Protein AF-A0A520HMV3-F1 (afdb_monomer)

Secondary structure (DSSP, 8-state):
---TTS--EEESS--GGGHHHHHHTT--EEE-TT--HHHHHHHHHHHTT--PPP-TT--

Solvent-accessible surface area (backbone atoms only — not comparable to full-atom values): 3958 Å² total; per-residue (Å²): 140,87,65,86,86,62,85,44,69,47,71,44,94,71,63,76,85,50,50,61,60,44,43,75,74,58,40,77,46,76,42,48,79,87,59,54,66,68,63,52,50,53,52,52,40,50,76,72,68,51,83,72,75,77,81,76,82,83,116

Nearest PDB structures (foldseek):
  8dpb-assembly1_D  TM=8.685E-01  e=8.562E-03  Methylorubrum extorquens AM1
  6oxc-assembly1_A  TM=7.778E-01  e=5.301E-03  Mycobacterium tuberculosis
  4r3u-assembly1_C  TM=9.253E-01  e=7.153E-02  Aquincola tertiaricarbonis
  6ww6-assembly1_A  TM=7.253E-01  e=4.066E+00  Enterococcus faecalis
  4kfc-assembly1_B  TM=7.332E-01  e=6.131E+00  Escherichia coli K-12

Radius of gyration: 13.7 Å; Cα contacts (8 Å, |Δi|>4): 41; chains: 1; bounding box: 40×21×32 Å

Foldseek 3Di:
DPPLLDAAAEEEDDDPVCVVVCVVVRHPYYYYPPRDPVVVVVSVCVVNVHDDPPPPVVD

Mean predicted aligned error: 5.9 Å

Structure (mmCIF, N/CA/C/O backbone):
data_AF-A0A520HMV3-F1
#
_entry.id   AF-A0A520HMV3-F1
#
loop_
_atom_site.group_PDB
_atom_site.id
_atom_site.type_symbol
_atom_site.label_atom_id
_atom_site.label_alt_id
_atom_site.label_comp_id
_atom_site.label_asym_id
_atom_site.label_entity_id
_atom_site.label_seq_id
_atom_site.pdbx_PDB_ins_code
_atom_site.Cartn_x
_atom_site.Cartn_y
_atom_site.Cartn_z
_atom_site.occupancy
_atom_site.B_iso_or_equiv
_atom_site.auth_seq_id
_atom_site.auth_comp_id
_atom_site.auth_asym_id
_atom_site.auth_atom_id
_atom_site.pdbx_PDB_model_num
ATOM 1 N N . ALA A 1 1 ? -17.175 6.253 -4.790 1.00 58.16 1 ALA A N 1
ATOM 2 C CA . ALA A 1 1 ? -16.895 4.951 -4.146 1.00 58.16 1 ALA A CA 1
ATOM 3 C C . ALA A 1 1 ? -17.440 3.836 -5.040 1.00 58.16 1 ALA A C 1
ATOM 5 O O . ALA A 1 1 ? -18.436 4.089 -5.705 1.00 58.16 1 ALA A O 1
ATOM 6 N N . GLY A 1 2 ? -16.787 2.667 -5.113 1.00 77.56 2 GLY A N 1
ATOM 7 C CA . GLY A 1 2 ? -17.268 1.516 -5.909 1.00 77.56 2 GLY A CA 1
ATOM 8 C C . GLY A 1 2 ? -16.463 1.148 -7.168 1.00 77.56 2 GLY A C 1
ATOM 9 O O . GLY A 1 2 ? -16.964 0.417 -8.013 1.00 77.56 2 GLY A O 1
ATOM 10 N N . ARG A 1 3 ? -15.225 1.636 -7.318 1.00 85.00 3 ARG A N 1
ATOM 11 C CA . ARG A 1 3 ? -14.322 1.275 -8.427 1.00 85.00 3 ARG A CA 1
ATOM 12 C C . ARG A 1 3 ? -13.402 0.120 -8.024 1.00 85.00 3 ARG A C 1
ATOM 14 O O . ARG A 1 3 ? -12.283 0.355 -7.587 1.00 85.00 3 ARG A O 1
ATOM 21 N N . ALA A 1 4 ? -13.896 -1.115 -8.128 1.00 84.88 4 ALA A N 1
ATOM 22 C CA . ALA A 1 4 ? -13.154 -2.330 -7.749 1.00 84.88 4 ALA A CA 1
ATOM 23 C C . ALA A 1 4 ? -11.932 -2.626 -8.649 1.00 84.88 4 ALA A C 1
ATOM 25 O O . ALA A 1 4 ? -11.061 -3.432 -8.309 1.00 84.88 4 ALA A O 1
ATOM 26 N N . ASP A 1 5 ? -11.873 -1.972 -9.806 1.00 89.56 5 ASP A N 1
ATOM 27 C CA . ASP A 1 5 ? -10.761 -2.022 -10.748 1.00 89.56 5 ASP A CA 1
ATOM 28 C C . ASP A 1 5 ? -9.548 -1.205 -10.278 1.00 89.56 5 ASP A C 1
ATOM 30 O O . ASP A 1 5 ? -8.415 -1.552 -10.606 1.00 89.56 5 ASP A O 1
ATOM 34 N N . ILE A 1 6 ? -9.761 -0.166 -9.462 1.00 92.12 6 ILE A N 1
ATOM 35 C CA . ILE A 1 6 ? -8.679 0.659 -8.921 1.00 92.12 6 ILE A CA 1
ATOM 36 C C . ILE A 1 6 ? -8.099 -0.021 -7.684 1.00 92.12 6 ILE A C 1
ATOM 38 O O . ILE A 1 6 ? -8.797 -0.291 -6.704 1.00 92.12 6 ILE A O 1
ATOM 42 N N . LYS A 1 7 ? -6.793 -0.284 -7.730 1.00 92.94 7 LYS A N 1
ATOM 43 C CA . LYS A 1 7 ? -6.062 -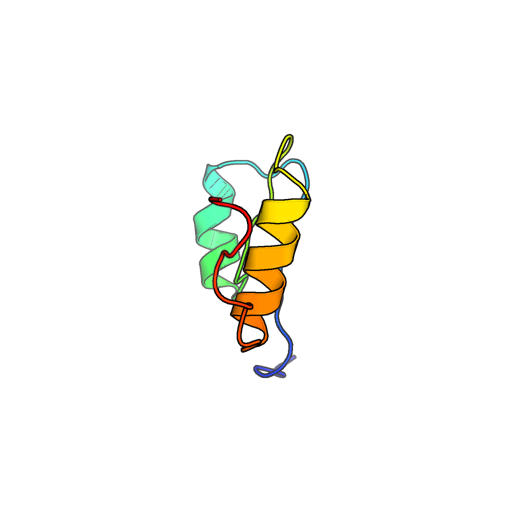0.889 -6.621 1.00 92.94 7 LYS A CA 1
ATOM 44 C C . LYS A 1 7 ? -5.684 0.159 -5.579 1.00 92.94 7 LYS A C 1
ATOM 46 O O . LYS A 1 7 ? -5.286 1.267 -5.928 1.00 92.94 7 LYS A O 1
ATOM 51 N N . VAL A 1 8 ? -5.824 -0.191 -4.301 1.00 95.50 8 VAL A N 1
ATOM 52 C CA . VAL A 1 8 ? -5.513 0.694 -3.169 1.00 95.50 8 VAL A CA 1
ATOM 53 C C . VAL A 1 8 ? -4.416 0.050 -2.338 1.00 95.50 8 VAL A C 1
ATOM 55 O O . VAL A 1 8 ? -4.551 -1.086 -1.880 1.00 95.50 8 VAL A O 1
ATOM 58 N N . VAL A 1 9 ? -3.337 0.796 -2.136 1.00 96.88 9 VAL A N 1
ATOM 59 C CA . VAL A 1 9 ? -2.190 0.406 -1.316 1.00 96.88 9 VAL A CA 1
ATOM 60 C C . VAL A 1 9 ? -1.971 1.460 -0.235 1.00 96.88 9 VAL A C 1
ATOM 62 O O . VAL A 1 9 ? -2.223 2.643 -0.463 1.00 96.88 9 VAL A O 1
ATOM 65 N N . ALA A 1 10 ? -1.523 1.035 0.941 1.00 97.56 10 ALA A N 1
ATOM 66 C CA . ALA A 1 10 ? -1.180 1.921 2.048 1.00 97.56 10 ALA A CA 1
ATOM 67 C C . ALA A 1 10 ? 0.328 1.865 2.312 1.00 97.56 10 ALA A C 1
ATOM 69 O O . ALA A 1 10 ? 0.966 0.836 2.091 1.00 97.56 10 ALA A O 1
ATOM 70 N N . GLY A 1 11 ? 0.906 2.955 2.805 1.00 96.56 11 GLY A N 1
ATOM 71 C CA . GLY A 1 11 ? 2.320 2.986 3.156 1.00 96.56 11 GLY A CA 1
ATOM 72 C C . GLY A 1 11 ? 2.650 4.017 4.224 1.00 96.56 11 GLY A C 1
ATOM 73 O O . GLY A 1 11 ? 1.816 4.852 4.575 1.00 96.56 11 GLY A O 1
ATOM 74 N N . GLY A 1 12 ? 3.878 3.944 4.736 1.00 95.81 12 GLY A N 1
ATOM 75 C CA . GLY A 1 12 ? 4.361 4.791 5.827 1.00 95.81 12 GLY A CA 1
ATOM 76 C C . GLY A 1 12 ? 4.310 4.088 7.184 1.00 95.81 12 GLY A C 1
ATOM 77 O O . GLY A 1 12 ? 4.357 2.863 7.265 1.00 95.81 12 GLY A O 1
ATOM 78 N N . VAL A 1 13 ? 4.259 4.865 8.267 1.00 97.31 13 VAL A N 1
ATOM 79 C CA . VAL A 1 13 ? 4.208 4.332 9.638 1.00 97.31 13 VAL A CA 1
ATOM 80 C C . VAL A 1 13 ? 2.761 3.980 9.985 1.00 97.31 13 VAL A C 1
ATOM 82 O O . VAL A 1 13 ? 1.974 4.862 10.316 1.00 97.31 13 VAL A O 1
ATOM 85 N N . ILE A 1 14 ? 2.416 2.696 9.904 1.00 96.44 14 ILE A N 1
ATOM 86 C CA . ILE A 1 14 ? 1.078 2.180 10.221 1.00 96.44 14 ILE A CA 1
ATOM 87 C C . ILE A 1 14 ? 1.204 1.217 11.412 1.00 96.44 14 ILE A C 1
ATOM 89 O O . ILE A 1 14 ? 2.010 0.286 11.344 1.00 96.44 14 ILE A O 1
ATOM 93 N N . PRO A 1 15 ? 0.449 1.409 12.506 1.00 96.56 15 PRO A N 1
ATOM 94 C CA . PRO A 1 15 ? 0.446 0.478 13.629 1.00 96.56 15 PRO A CA 1
ATOM 95 C C . PRO A 1 15 ? -0.054 -0.916 13.227 1.00 96.56 15 PRO A C 1
ATOM 97 O O . PRO A 1 15 ? -1.022 -1.044 12.481 1.00 96.56 15 PRO A O 1
ATOM 100 N N . ALA A 1 16 ? 0.562 -1.975 13.760 1.00 93.88 16 ALA A N 1
ATOM 101 C CA . ALA A 1 16 ? 0.227 -3.354 13.392 1.00 93.88 16 ALA A CA 1
ATOM 102 C C . ALA A 1 16 ? -1.244 -3.716 13.674 1.00 93.88 16 ALA A C 1
ATOM 104 O O . ALA A 1 16 ? -1.849 -4.465 12.910 1.00 93.88 16 ALA A O 1
ATOM 105 N N . GLN A 1 17 ? -1.840 -3.153 14.731 1.00 97.19 17 GLN A N 1
ATOM 106 C CA . GLN A 1 17 ? -3.252 -3.368 15.057 1.00 97.19 17 GLN A CA 1
ATOM 107 C C . GLN A 1 17 ? -4.227 -2.821 13.998 1.00 97.19 17 GLN A C 1
ATOM 109 O O . GLN A 1 17 ? -5.343 -3.326 13.888 1.00 97.19 17 GLN A O 1
ATOM 114 N N . ASP A 1 18 ? -3.805 -1.851 13.180 1.00 97.88 18 ASP A N 1
ATOM 115 C CA . ASP A 1 18 ? -4.659 -1.229 12.160 1.00 97.88 18 ASP A CA 1
ATOM 116 C C . ASP A 1 18 ? -4.662 -2.033 10.850 1.00 97.88 18 ASP A C 1
ATOM 118 O O . ASP A 1 18 ? -5.479 -1.789 9.960 1.00 97.88 18 ASP A O 1
ATOM 122 N N . TYR A 1 19 ? -3.768 -3.021 10.712 1.00 96.06 19 TYR A N 1
ATOM 123 C CA . TYR A 1 19 ? -3.584 -3.753 9.458 1.00 96.06 19 TYR A CA 1
ATOM 124 C C . TYR A 1 19 ? -4.854 -4.497 9.064 1.00 96.06 19 TYR A C 1
ATOM 126 O O . TYR A 1 19 ? -5.262 -4.412 7.909 1.00 96.06 19 TYR A O 1
ATOM 134 N N . GLN A 1 20 ? -5.502 -5.184 10.010 1.00 97.62 20 GLN A N 1
ATOM 135 C CA . GLN A 1 20 ? -6.724 -5.931 9.715 1.00 97.62 20 GLN A CA 1
ATOM 136 C C . GLN A 1 20 ? -7.840 -4.994 9.239 1.00 97.62 20 GLN A C 1
ATOM 138 O O . GLN A 1 20 ? -8.440 -5.244 8.200 1.00 97.62 20 GLN A O 1
ATOM 143 N N . ALA A 1 21 ? -8.035 -3.863 9.922 1.00 97.88 21 ALA A N 1
ATOM 144 C CA . ALA A 1 21 ? -9.034 -2.872 9.535 1.00 97.88 21 ALA A CA 1
ATOM 145 C C . ALA A 1 21 ? -8.781 -2.307 8.124 1.00 97.88 21 ALA A C 1
ATOM 147 O O . ALA A 1 21 ? -9.713 -2.154 7.336 1.00 97.88 21 ALA A O 1
ATOM 148 N N . LEU A 1 22 ? -7.519 -2.038 7.770 1.00 97.06 22 LEU A N 1
ATOM 149 C CA . LEU A 1 22 ? -7.147 -1.588 6.425 1.00 97.06 22 LEU A CA 1
ATOM 150 C C . LEU A 1 22 ? -7.401 -2.667 5.363 1.00 97.06 22 LEU A C 1
ATOM 152 O O . LEU A 1 22 ? -7.881 -2.353 4.270 1.00 97.06 22 LEU A O 1
ATOM 156 N N . ARG A 1 23 ? -7.110 -3.937 5.672 1.00 95.50 23 ARG A N 1
ATOM 157 C CA . ARG A 1 23 ? -7.410 -5.066 4.776 1.00 95.50 23 ARG A CA 1
ATOM 158 C C . ARG A 1 23 ? -8.912 -5.216 4.553 1.00 95.50 23 ARG A C 1
ATOM 160 O O . ARG A 1 23 ? -9.329 -5.314 3.401 1.00 95.50 23 ARG A O 1
ATOM 167 N N . ASP A 1 24 ? -9.707 -5.144 5.615 1.00 96.75 24 ASP A N 1
ATOM 168 C CA . ASP A 1 24 ? -11.170 -5.239 5.551 1.00 96.75 24 ASP A CA 1
ATOM 169 C C . ASP A 1 24 ? -11.783 -4.072 4.756 1.00 96.75 24 ASP A C 1
ATOM 171 O O . ASP A 1 24 ? -12.771 -4.245 4.043 1.00 96.75 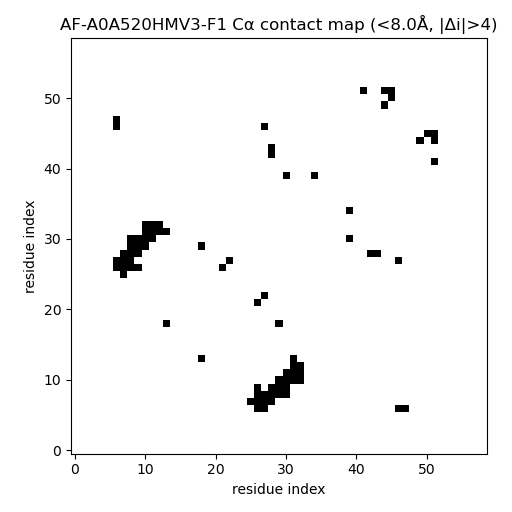24 ASP A O 1
ATOM 175 N N . ALA A 1 25 ? -11.153 -2.892 4.801 1.00 94.88 25 ALA A N 1
ATOM 176 C CA . ALA A 1 25 ? -11.525 -1.730 3.992 1.00 94.88 25 ALA A CA 1
ATOM 177 C C . ALA A 1 25 ? -11.124 -1.842 2.503 1.00 94.88 25 ALA A C 1
ATOM 179 O O . ALA A 1 25 ? -11.491 -0.978 1.703 1.00 94.88 25 ALA A O 1
ATOM 180 N N . GLY A 1 26 ? -10.386 -2.888 2.112 1.00 93.62 26 GLY A N 1
ATOM 181 C CA . GLY A 1 26 ? -10.027 -3.180 0.721 1.00 93.62 26 GLY A CA 1
ATOM 182 C C . GLY A 1 26 ? -8.595 -2.821 0.315 1.00 93.62 26 GLY A C 1
ATOM 183 O O . GLY A 1 26 ? -8.289 -2.851 -0.881 1.00 93.62 26 GLY A O 1
ATOM 184 N N . VAL A 1 27 ? -7.706 -2.503 1.265 1.00 96.06 27 VAL A N 1
ATOM 185 C CA . VAL A 1 27 ? -6.278 -2.275 0.985 1.00 96.06 27 VAL A CA 1
ATOM 186 C C . VAL A 1 27 ? -5.595 -3.587 0.581 1.00 96.06 27 VAL A C 1
ATOM 188 O O . VAL A 1 27 ? -5.585 -4.575 1.320 1.00 96.06 27 VAL A O 1
ATOM 191 N N . GLN A 1 28 ? -4.972 -3.597 -0.596 1.00 95.44 28 GLN A N 1
ATOM 192 C CA . GLN A 1 28 ? -4.401 -4.808 -1.197 1.00 95.44 28 GLN A CA 1
ATOM 193 C C . GLN A 1 28 ? -2.908 -4.995 -0.917 1.00 95.44 28 GLN A C 1
ATOM 195 O O . GLN A 1 28 ? -2.436 -6.130 -0.934 1.00 95.44 28 GLN A O 1
ATOM 200 N N . ALA A 1 29 ? -2.188 -3.935 -0.548 1.00 96.69 29 ALA A N 1
ATOM 201 C CA . ALA A 1 29 ? -0.831 -4.026 -0.008 1.00 96.69 29 ALA A CA 1
ATOM 202 C C . ALA A 1 29 ? -0.569 -2.931 1.031 1.00 96.69 29 ALA A C 1
ATOM 204 O O . ALA A 1 29 ? -1.141 -1.843 0.956 1.00 96.69 29 ALA A O 1
ATOM 205 N N . ILE A 1 30 ? 0.292 -3.242 2.000 1.00 97.38 30 ILE A N 1
ATOM 206 C CA . ILE A 1 30 ? 0.722 -2.331 3.062 1.00 97.38 30 ILE A CA 1
ATOM 207 C C . ILE A 1 30 ? 2.253 -2.331 3.077 1.00 97.38 30 ILE A C 1
ATOM 209 O O . ILE A 1 30 ? 2.856 -3.380 3.295 1.00 97.38 30 ILE A O 1
ATOM 213 N N . PHE A 1 31 ? 2.868 -1.169 2.858 1.00 97.12 31 PHE A N 1
ATOM 214 C CA . PHE A 1 31 ? 4.322 -0.997 2.799 1.00 97.12 31 PHE A CA 1
ATOM 215 C C . PHE A 1 31 ? 4.814 -0.143 3.974 1.00 97.12 31 PHE A C 1
ATOM 217 O O . PHE A 1 31 ? 4.718 1.087 3.967 1.00 97.12 31 PHE A O 1
ATOM 224 N N . GLY A 1 32 ? 5.318 -0.814 5.011 1.00 95.56 32 GLY A N 1
ATOM 225 C CA . GLY A 1 32 ? 5.807 -0.175 6.233 1.00 95.56 32 GLY A CA 1
ATOM 226 C C . GLY A 1 32 ? 7.181 0.497 6.081 1.00 95.56 32 GLY A C 1
ATOM 227 O O . GLY A 1 32 ? 7.809 0.425 5.017 1.00 95.56 32 GLY A O 1
ATOM 228 N N . PRO A 1 33 ? 7.700 1.127 7.149 1.00 95.94 33 PRO A N 1
ATOM 229 C CA . PRO A 1 33 ? 9.033 1.723 7.145 1.00 95.94 33 PRO A CA 1
ATOM 230 C C . PRO A 1 33 ? 10.109 0.675 6.840 1.00 95.94 33 PRO A C 1
ATOM 232 O O . PRO A 1 33 ? 10.080 -0.426 7.381 1.00 95.94 33 PRO A O 1
ATOM 235 N N . GLY A 1 34 ? 11.061 1.021 5.971 1.00 95.81 34 GLY A N 1
ATOM 236 C CA . GLY A 1 34 ? 12.143 0.115 5.571 1.00 95.81 34 GLY A CA 1
ATOM 237 C C . GLY A 1 34 ? 11.767 -0.922 4.507 1.00 95.81 34 GLY A C 1
ATOM 238 O O . GLY A 1 34 ? 12.613 -1.739 4.152 1.00 95.81 34 GLY A O 1
ATOM 239 N N . THR A 1 35 ? 10.542 -0.887 3.966 1.00 96.62 35 THR A N 1
ATOM 240 C CA . THR A 1 35 ? 10.169 -1.720 2.810 1.00 96.62 35 THR A CA 1
ATOM 241 C C . THR A 1 35 ? 11.130 -1.463 1.6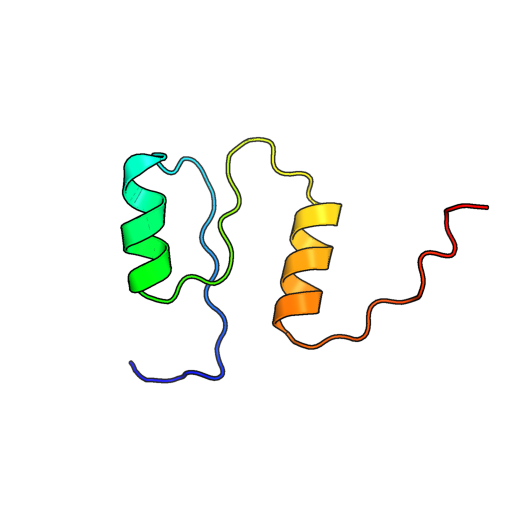47 1.00 96.62 35 THR A C 1
ATOM 243 O O . THR A 1 35 ? 11.359 -0.314 1.263 1.00 96.62 35 THR A O 1
ATOM 246 N N . ASN A 1 36 ? 11.686 -2.532 1.072 1.00 97.12 36 ASN A N 1
ATOM 247 C CA . ASN A 1 36 ? 12.544 -2.432 -0.102 1.00 97.12 36 ASN A CA 1
ATOM 248 C C . ASN A 1 36 ? 11.734 -1.951 -1.319 1.00 97.12 36 ASN A C 1
ATOM 250 O O . ASN A 1 36 ? 10.666 -2.485 -1.615 1.00 97.12 36 ASN A O 1
ATOM 254 N N . LEU A 1 37 ? 12.260 -0.955 -2.037 1.00 95.25 37 LEU A N 1
ATOM 255 C CA . LEU A 1 37 ? 11.565 -0.347 -3.171 1.00 95.25 37 LEU A CA 1
ATOM 256 C C . LEU A 1 37 ? 11.291 -1.340 -4.307 1.00 95.25 37 LEU A C 1
ATOM 258 O O . LEU A 1 37 ? 10.199 -1.321 -4.868 1.00 95.25 37 LEU A O 1
ATOM 262 N N . ILE A 1 38 ? 12.261 -2.195 -4.638 1.00 95.12 38 ILE A N 1
ATOM 263 C CA . ILE A 1 38 ? 12.132 -3.169 -5.728 1.00 95.12 38 ILE A CA 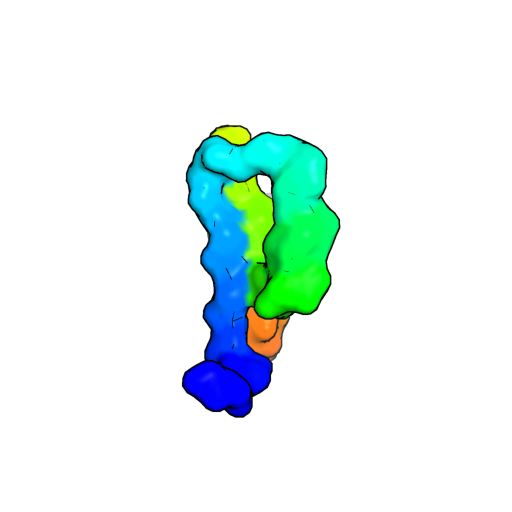1
ATOM 264 C C . ILE A 1 38 ? 11.034 -4.173 -5.385 1.00 95.12 38 ILE A C 1
ATOM 266 O O . ILE A 1 38 ? 10.103 -4.341 -6.163 1.00 95.12 38 ILE A O 1
ATOM 270 N N . GLN A 1 39 ? 11.049 -4.712 -4.164 1.00 93.94 39 GLN A N 1
ATOM 271 C CA . GLN A 1 39 ? 10.002 -5.626 -3.693 1.00 93.94 39 GLN A CA 1
ATOM 272 C C . GLN A 1 39 ? 8.610 -4.973 -3.685 1.00 93.94 39 GLN A C 1
ATOM 274 O O . GLN A 1 39 ? 7.622 -5.602 -4.059 1.00 93.94 39 GLN A O 1
ATOM 279 N N . ALA A 1 40 ? 8.511 -3.700 -3.285 1.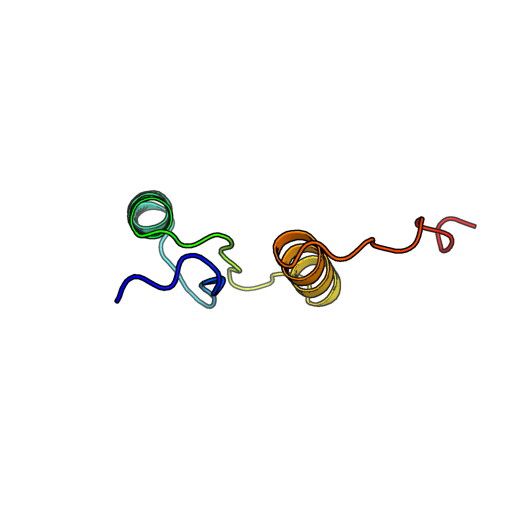00 96.00 40 ALA A N 1
ATOM 280 C CA . ALA A 1 40 ? 7.243 -2.974 -3.325 1.00 96.00 40 ALA A CA 1
ATOM 281 C C . ALA A 1 40 ? 6.745 -2.771 -4.766 1.00 96.00 40 ALA A C 1
ATOM 283 O O . ALA A 1 40 ? 5.554 -2.932 -5.034 1.00 96.00 40 ALA A O 1
ATOM 284 N N . ALA A 1 41 ? 7.645 -2.440 -5.696 1.00 94.12 41 ALA A N 1
ATOM 285 C CA . ALA A 1 41 ? 7.314 -2.264 -7.106 1.00 94.12 41 ALA A CA 1
ATOM 286 C C . ALA A 1 41 ? 6.851 -3.579 -7.751 1.00 94.12 41 ALA A C 1
ATOM 288 O O . ALA A 1 41 ? 5.817 -3.595 -8.418 1.00 94.12 41 ALA A O 1
ATOM 289 N N . GLU A 1 42 ? 7.563 -4.680 -7.502 1.00 93.94 42 GLU A N 1
ATOM 290 C CA . GLU A 1 42 ? 7.184 -6.027 -7.950 1.00 93.94 42 GLU A CA 1
ATOM 291 C C . GLU A 1 42 ? 5.780 -6.403 -7.466 1.00 93.94 42 GLU A C 1
ATOM 293 O O . GLU A 1 42 ? 4.939 -6.845 -8.252 1.00 93.94 42 GLU A O 1
ATOM 298 N N . GLU A 1 43 ? 5.493 -6.163 -6.186 1.00 94.56 43 GLU A N 1
ATOM 299 C CA . GLU A 1 43 ? 4.189 -6.462 -5.598 1.00 94.56 43 GLU A CA 1
ATOM 300 C C . GLU A 1 43 ? 3.066 -5.620 -6.222 1.00 94.56 43 GLU A C 1
ATOM 302 O O . GLU A 1 43 ? 1.993 -6.142 -6.534 1.00 94.56 43 GLU A O 1
ATOM 307 N N . VAL A 1 44 ? 3.305 -4.327 -6.463 1.00 94.62 44 VAL A N 1
ATOM 308 C CA . VAL A 1 44 ? 2.331 -3.456 -7.139 1.00 94.62 44 VAL A CA 1
ATOM 309 C C . VAL A 1 44 ? 2.070 -3.927 -8.570 1.00 94.62 44 VAL A C 1
ATOM 311 O O . VAL A 1 44 ? 0.911 -4.014 -8.977 1.00 94.62 44 VAL A O 1
ATOM 314 N N . LEU A 1 45 ? 3.112 -4.274 -9.327 1.00 93.81 45 LEU A N 1
ATOM 315 C CA . LEU A 1 45 ? 2.961 -4.792 -10.690 1.00 93.81 45 LEU A CA 1
ATOM 316 C C . LEU A 1 45 ? 2.155 -6.097 -10.698 1.00 93.81 45 LEU A C 1
ATOM 318 O O . LEU A 1 45 ? 1.207 -6.239 -11.475 1.00 93.81 45 LEU A O 1
ATOM 322 N N . ARG A 1 46 ? 2.449 -7.012 -9.771 1.00 92.12 46 ARG A N 1
ATOM 323 C CA . ARG A 1 46 ? 1.692 -8.257 -9.601 1.00 92.12 46 ARG A CA 1
ATOM 324 C C . ARG A 1 46 ? 0.214 -7.994 -9.289 1.00 92.12 46 ARG A C 1
ATOM 326 O O . ARG A 1 46 ? -0.655 -8.645 -9.868 1.00 92.12 46 ARG A O 1
ATOM 333 N N . LEU A 1 47 ? -0.096 -7.023 -8.424 1.00 92.69 47 LEU A N 1
ATOM 334 C CA . LEU A 1 47 ? -1.479 -6.623 -8.110 1.00 92.69 47 LEU A CA 1
ATOM 335 C C . LEU A 1 47 ? -2.235 -6.046 -9.315 1.00 92.69 47 LEU A C 1
ATOM 337 O O . LEU A 1 47 ? -3.462 -6.171 -9.389 1.00 92.69 47 LEU A O 1
ATOM 341 N N . LEU A 1 48 ? -1.516 -5.426 -10.250 1.00 92.75 48 LEU A N 1
ATOM 342 C CA . LEU A 1 48 ? -2.061 -4.908 -11.506 1.00 92.75 48 LEU A CA 1
ATOM 343 C C . LEU A 1 48 ? -2.201 -5.989 -12.592 1.00 92.75 48 LEU A C 1
ATOM 345 O O . LEU A 1 48 ? -2.678 -5.691 -13.684 1.00 92.75 48 LEU A O 1
ATOM 349 N N . GLY A 1 49 ? -1.832 -7.241 -12.299 1.00 88.88 49 GLY A N 1
ATOM 350 C CA . GLY A 1 49 ? -1.913 -8.353 -13.245 1.00 88.88 49 GLY A CA 1
ATOM 351 C C . GLY A 1 49 ? -0.804 -8.346 -14.296 1.00 88.88 49 GLY A C 1
ATOM 352 O O . GLY A 1 49 ? -0.967 -8.958 -15.350 1.00 88.88 49 GLY A O 1
ATOM 353 N N . HIS A 1 50 ? 0.313 -7.655 -14.041 1.00 86.00 50 HIS A N 1
ATOM 354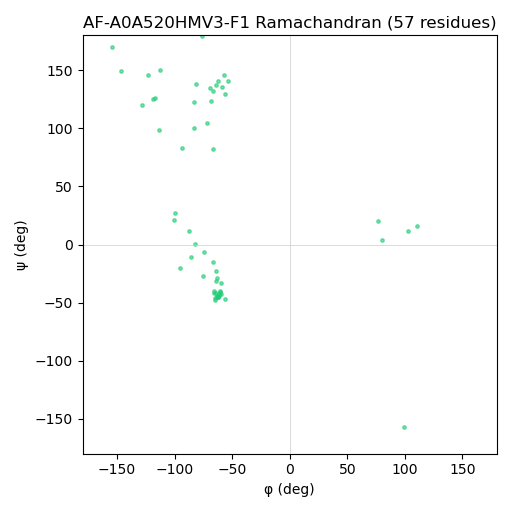 C CA . HIS A 1 50 ? 1.470 -7.712 -14.928 1.00 86.00 50 HIS A CA 1
ATOM 355 C C . HIS A 1 50 ? 2.128 -9.096 -14.870 1.00 86.00 50 HIS A C 1
ATOM 357 O O . HIS A 1 50 ? 2.396 -9.626 -13.789 1.00 86.00 50 HIS A O 1
ATOM 363 N N . ASN A 1 51 ? 2.458 -9.648 -16.041 1.00 72.81 51 ASN A N 1
ATOM 364 C CA . ASN A 1 51 ? 3.390 -10.766 -16.129 1.00 72.81 51 ASN A CA 1
ATOM 365 C C . ASN A 1 51 ? 4.786 -10.228 -15.820 1.00 72.81 51 ASN A C 1
ATOM 367 O O . ASN A 1 51 ? 5.382 -9.526 -16.640 1.00 72.81 51 ASN A O 1
ATOM 371 N N . MET A 1 52 ? 5.277 -10.527 -14.621 1.00 67.50 52 MET A N 1
ATOM 372 C CA . MET A 1 52 ? 6.666 -10.265 -14.276 1.00 67.50 52 MET A CA 1
ATOM 373 C C . MET A 1 52 ? 7.564 -11.122 -15.176 1.00 67.50 52 MET A C 1
ATOM 375 O O . MET A 1 52 ? 7.228 -12.288 -15.418 1.00 67.50 52 MET A O 1
ATOM 379 N N . PRO A 1 53 ? 8.671 -10.571 -15.705 1.00 65.38 53 PRO A N 1
ATOM 380 C CA . PRO A 1 53 ? 9.645 -11.386 -16.411 1.00 65.38 53 PRO A CA 1
ATOM 381 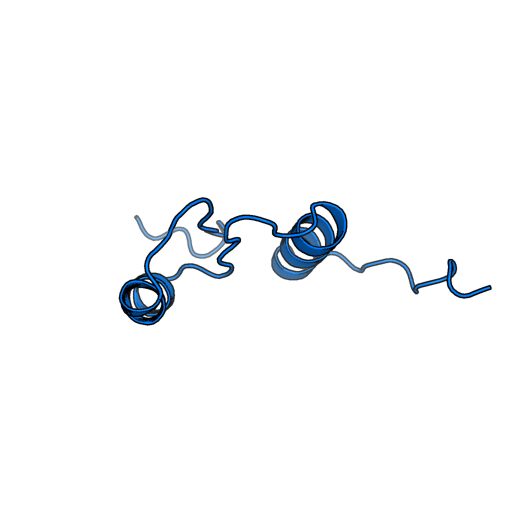C C . PRO A 1 53 ? 10.131 -12.510 -15.478 1.00 65.38 53 PRO A C 1
ATOM 383 O O . PRO A 1 53 ? 10.212 -12.296 -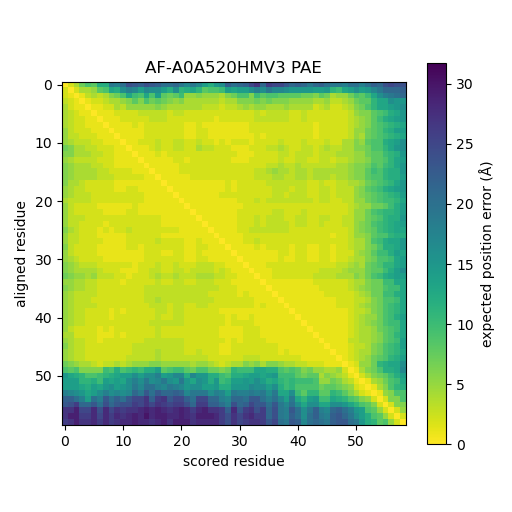14.263 1.00 65.38 53 PRO A O 1
ATOM 386 N N . PRO A 1 54 ? 10.429 -13.711 -16.006 1.00 66.19 54 PRO A N 1
ATOM 387 C CA . PRO A 1 54 ? 11.117 -14.726 -15.219 1.00 66.19 54 PRO A CA 1
ATOM 388 C C . PRO A 1 54 ? 12.397 -14.113 -14.640 1.00 66.19 54 PRO A C 1
ATOM 390 O O . PRO A 1 54 ? 13.055 -13.311 -15.301 1.00 66.19 54 PRO A O 1
ATOM 393 N N . SER A 1 55 ? 12.723 -14.444 -13.391 1.00 66.56 55 SER A N 1
ATOM 394 C CA . SER A 1 55 ? 13.899 -13.920 -12.695 1.00 66.56 55 SER A CA 1
ATOM 395 C C . SER A 1 55 ? 15.187 -14.441 -13.352 1.00 66.56 55 SER A C 1
ATOM 397 O O . SER A 1 55 ? 15.764 -15.427 -12.900 1.00 66.56 55 SER A O 1
ATOM 399 N N . GLU A 1 56 ? 15.620 -13.807 -14.439 1.00 61.50 56 GLU A N 1
ATOM 400 C CA . GLU A 1 56 ? 16.864 -14.119 -15.160 1.00 61.50 56 GLU A CA 1
ATOM 401 C C . GLU A 1 56 ? 18.091 -13.375 -14.594 1.00 61.50 56 GLU A C 1
ATOM 403 O O . GLU A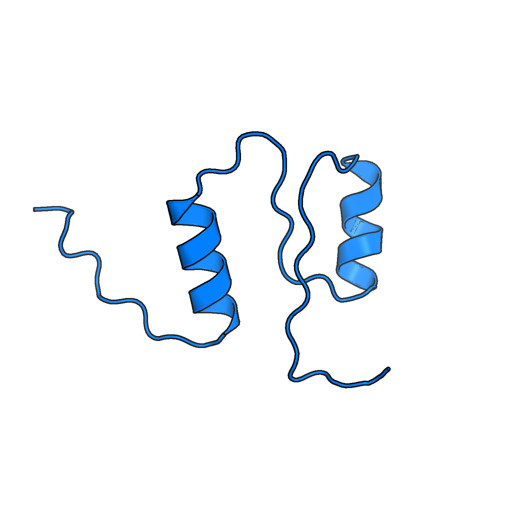 1 56 ? 19.168 -13.432 -15.173 1.00 61.50 56 GLU A O 1
ATOM 408 N N . GLU A 1 57 ? 17.974 -12.742 -13.421 1.00 57.31 57 GLU A N 1
ATOM 409 C CA . GLU A 1 57 ? 19.110 -12.185 -12.657 1.00 57.31 57 GLU A CA 1
ATOM 410 C C . GLU A 1 57 ? 19.562 -13.091 -11.490 1.00 57.31 57 GLU A C 1
ATOM 412 O O . GLU A 1 57 ? 20.228 -12.645 -10.560 1.00 57.31 57 GLU A O 1
ATOM 417 N N . ALA A 1 58 ? 19.228 -14.385 -11.533 1.00 51.09 58 ALA A N 1
ATOM 418 C CA . ALA A 1 58 ? 19.839 -15.411 -10.676 1.00 51.09 58 ALA A CA 1
ATOM 419 C C . ALA A 1 58 ? 20.937 -16.216 -11.411 1.00 51.09 58 ALA A C 1
ATOM 421 O O . ALA A 1 58 ? 21.156 -17.386 -11.088 1.00 51.09 58 ALA A O 1
ATOM 422 N N . ALA A 1 59 ? 21.584 -15.606 -12.413 1.00 43.19 59 ALA A N 1
ATOM 423 C CA . ALA A 1 59 ? 22.713 -16.162 -13.163 1.00 43.19 59 ALA A CA 1
ATOM 424 C C . ALA A 1 59 ? 24.024 -15.448 -12.809 1.00 43.19 59 ALA A C 1
ATOM 426 O O . ALA A 1 59 ? 24.019 -14.198 -12.761 1.00 43.19 59 ALA A O 1
#

pLDDT: mean 88.65, std 13.45, range [43.19, 97.88]

Sequence (59 aa):
AGRADIKVVAGGVIPAQDYQALRDAGVQAIFGPGTNLIQAAEEVLRLLGHNMPPSEEAA